Protein AF-A0A2R6LK84-F1 (afdb_monomer)

Radius of gyration: 19.73 Å; Cα contacts (8 Å, |Δi|>4): 53; chains: 1; bounding box: 42×38×46 Å

Nearest PDB structures (foldseek):
  3vlh-assembly1_A  TM=9.801E-01  e=6.715E-12  Haloarcula marismortui ATCC 43049
  1itk-assembly1_A  TM=9.825E-01  e=8.858E-12  Haloarcula marismortui
  3uw8-assembly1_B  TM=9.828E-01  e=1.252E-11  Haloarcula marismortui ATCC 43049
  3vll-assembly1_A  TM=9.698E-01  e=8.265E-12  Haloarcula marismortui ATCC 43049
  3vlj-assembly1_B  TM=9.814E-01  e=1.541E-11  Haloarcula marismortui ATCC 43049

Mean predicted aligned error: 3.93 Å

Foldseek 3Di:
DDDDPCVVPVPPDDCVVVVCVVDPPDPDDPPDDPVVVVVPDPVVVVVVVVVVVQQPADPVGGPDVSGCVVVVVVVQCLQAVQADPPPRDGGNPVPCCVDPPND

Secondary structure (DSSP, 8-state):
----HHHH-TTS---HHHHHHHS---SS-TT--HHHHHHTS-HHHHHHHHHHHHH--BTTBPPGGG--HHHHHHHHHHHHTT--TTT---SSTT-GGGSTTT-

Sequence (103 aa):
MSGTTQEWWPERLDLSILDQNARQADPMSEEFDYAAAFEELDLEAVKADIEEVMTTSQDWWAADYGHYGPLFIRMAWHSAGTYRASDGRGGAAGGRQRFAPVN

pLDDT: mean 95.53, std 7.37, range [46.88, 98.81]

Solvent-accessible surface area (backbone atoms only — not comparable to full-atom values): 6544 Å² total; per-residue (Å²): 136,88,74,55,74,54,74,81,38,73,86,57,85,80,58,66,78,56,56,61,71,74,51,82,95,57,94,66,60,97,83,67,53,68,67,65,56,54,72,71,52,64,62,66,59,55,51,52,53,52,58,53,53,32,54,57,62,40,91,94,61,67,30,64,96,53,35,38,57,69,59,53,52,50,50,53,47,61,34,39,67,55,50,38,88,91,76,69,46,64,27,46,90,77,55,52,48,81,34,86,91,65,92

Structure (mmCIF, N/CA/C/O backbone):
data_AF-A0A2R6LK84-F1
#
_entry.id   AF-A0A2R6LK84-F1
#
loop_
_atom_site.group_PDB
_atom_site.id
_atom_site.type_symbol
_atom_site.label_atom_id
_atom_site.label_alt_id
_atom_site.label_comp_id
_atom_site.label_asym_id
_atom_site.label_entity_id
_atom_site.label_seq_id
_atom_site.pdbx_PDB_ins_code
_atom_site.Cartn_x
_atom_site.Cartn_y
_atom_site.Cartn_z
_atom_site.occupancy
_atom_site.B_iso_or_equiv
_atom_site.auth_seq_id
_atom_site.auth_comp_id
_atom_site.auth_asym_id
_atom_site.auth_atom_id
_atom_site.pdbx_PDB_model_num
ATOM 1 N N . MET A 1 1 ? 27.440 19.773 -15.206 1.00 46.88 1 MET A N 1
ATOM 2 C CA . MET A 1 1 ? 26.179 19.178 -15.691 1.00 46.88 1 MET A CA 1
ATOM 3 C C . MET A 1 1 ? 26.389 17.67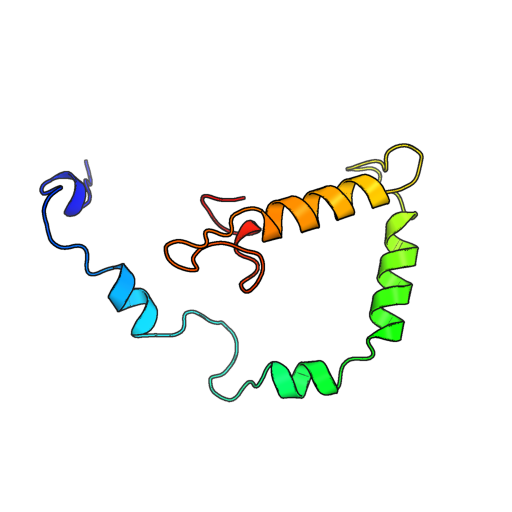7 -15.717 1.00 46.88 1 MET A C 1
ATOM 5 O O . MET A 1 1 ? 27.216 17.229 -16.496 1.00 46.88 1 MET A O 1
ATOM 9 N N . SER A 1 2 ? 25.761 16.919 -14.820 1.00 56.59 2 SER A N 1
ATOM 10 C CA . SER A 1 2 ? 25.797 15.454 -14.891 1.00 56.59 2 SER A CA 1
ATOM 11 C C . SER A 1 2 ? 24.477 15.004 -15.492 1.00 56.59 2 SER A C 1
ATOM 13 O O . SER A 1 2 ? 23.525 14.794 -14.750 1.00 56.59 2 SER A O 1
ATOM 15 N N . GLY A 1 3 ? 24.406 14.955 -16.821 1.00 72.19 3 GLY A N 1
ATOM 16 C CA . GLY A 1 3 ? 23.260 14.348 -17.490 1.00 72.19 3 GLY A CA 1
ATOM 17 C C . GLY A 1 3 ? 23.379 12.830 -17.461 1.00 72.19 3 GLY A C 1
ATOM 18 O O . GLY A 1 3 ? 24.488 12.301 -17.602 1.00 72.19 3 GLY A O 1
ATOM 19 N N . THR A 1 4 ? 22.272 12.122 -17.251 1.00 87.62 4 THR A N 1
ATOM 20 C CA . THR A 1 4 ? 22.274 10.658 -17.355 1.00 87.62 4 THR A CA 1
ATOM 21 C C . THR A 1 4 ? 22.535 10.227 -18.799 1.00 87.62 4 THR A C 1
ATOM 23 O O . THR A 1 4 ? 22.313 10.967 -19.756 1.00 87.62 4 THR A O 1
ATOM 26 N N . THR A 1 5 ? 23.015 9.002 -18.997 1.00 90.69 5 THR A N 1
ATOM 27 C CA . THR A 1 5 ? 23.243 8.461 -20.344 1.00 90.69 5 THR A CA 1
ATOM 28 C C . THR A 1 5 ? 21.965 8.455 -21.196 1.00 90.69 5 THR A C 1
ATOM 30 O O . THR A 1 5 ? 22.046 8.695 -22.397 1.00 90.69 5 THR A O 1
ATOM 33 N N . GLN A 1 6 ? 20.791 8.248 -20.590 1.00 90.62 6 GLN A N 1
ATOM 34 C CA . GLN A 1 6 ? 19.508 8.281 -21.298 1.00 90.62 6 GLN A CA 1
ATOM 35 C C . GLN A 1 6 ? 19.134 9.694 -21.774 1.00 90.62 6 GLN A C 1
ATOM 37 O O . GLN A 1 6 ? 18.508 9.834 -22.818 1.00 90.62 6 GLN A O 1
ATOM 42 N N . GLU A 1 7 ? 19.543 10.750 -21.063 1.00 94.12 7 GLU A N 1
ATOM 43 C CA . GLU A 1 7 ? 19.300 12.136 -21.498 1.00 94.12 7 GLU A CA 1
ATOM 44 C C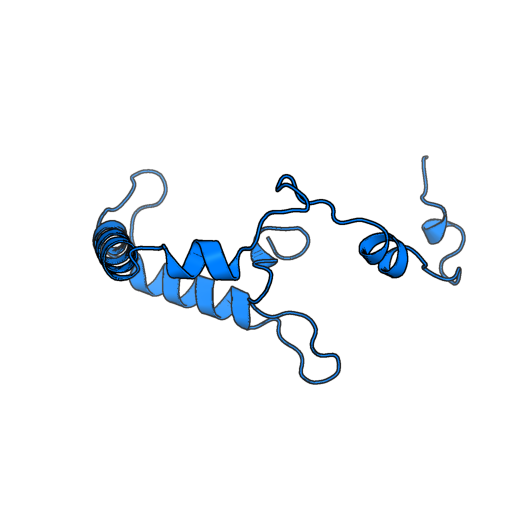 . GLU A 1 7 ? 20.067 12.481 -22.777 1.00 94.12 7 GLU A C 1
ATOM 46 O O . GLU A 1 7 ? 19.544 13.175 -23.646 1.00 94.12 7 GLU A O 1
ATOM 51 N N . TRP A 1 8 ? 21.297 11.977 -22.913 1.00 94.38 8 TRP A N 1
ATOM 52 C CA . TRP A 1 8 ? 22.108 12.182 -24.116 1.00 94.38 8 TRP A CA 1
ATOM 53 C C . TRP A 1 8 ? 21.671 11.298 -25.285 1.00 94.38 8 TRP A C 1
ATOM 55 O O . TRP A 1 8 ? 21.770 11.717 -26.438 1.00 94.38 8 TRP A O 1
ATOM 65 N N . TRP A 1 9 ? 21.175 10.092 -24.997 1.00 95.81 9 TRP A N 1
ATOM 66 C CA . TRP A 1 9 ? 20.711 9.133 -26.000 1.00 95.81 9 TRP A CA 1
ATOM 67 C C . TRP A 1 9 ? 19.316 8.592 -25.647 1.00 95.81 9 TRP A C 1
ATOM 69 O O . TRP A 1 9 ? 19.211 7.468 -25.152 1.00 95.81 9 TRP A O 1
ATOM 79 N N . PRO A 1 10 ? 18.237 9.346 -25.935 1.00 95.25 10 PRO A N 1
ATOM 80 C CA . PRO A 1 10 ? 16.879 8.985 -25.510 1.00 95.25 10 PRO A CA 1
ATOM 81 C C . PRO A 1 10 ? 16.350 7.671 -26.093 1.00 95.25 10 PRO A C 1
ATOM 83 O O . PRO A 1 10 ? 15.525 7.012 -25.467 1.00 95.25 10 PRO A O 1
ATOM 86 N N . GLU A 1 11 ? 16.836 7.276 -27.273 1.00 96.75 11 GLU A N 1
ATOM 87 C CA . GLU A 1 11 ? 16.446 6.037 -27.965 1.00 96.75 11 GLU A CA 1
ATOM 88 C C . GLU A 1 11 ? 17.314 4.829 -27.579 1.00 96.75 11 GLU A C 1
ATOM 90 O O . GLU A 1 11 ? 17.136 3.731 -28.112 1.00 96.75 11 GLU A O 1
ATOM 95 N N . ARG A 1 12 ? 18.278 5.002 -26.662 1.00 95.69 12 ARG A N 1
ATOM 96 C CA . ARG A 1 12 ? 19.071 3.882 -26.153 1.00 95.69 12 ARG A CA 1
ATOM 97 C C . ARG A 1 12 ? 18.147 2.883 -25.458 1.00 95.69 12 ARG A C 1
ATOM 99 O O . ARG A 1 12 ? 17.277 3.270 -24.681 1.00 95.69 12 ARG A O 1
ATOM 106 N N . LEU A 1 13 ? 18.392 1.595 -25.707 1.00 96.44 13 LEU A N 1
ATOM 107 C CA . LEU A 1 13 ? 17.685 0.503 -25.046 1.00 96.44 13 LEU A CA 1
ATOM 108 C C . LEU A 1 13 ? 17.798 0.630 -23.520 1.00 96.44 13 LEU A C 1
ATOM 110 O O . LEU A 1 13 ? 18.903 0.603 -22.970 1.00 96.44 13 LEU A O 1
ATOM 114 N N . ASP A 1 14 ? 16.646 0.730 -22.862 1.00 94.50 14 ASP A N 1
ATOM 115 C CA . ASP A 1 14 ? 16.546 0.796 -21.410 1.00 94.50 14 ASP A CA 1
ATOM 116 C C . ASP A 1 14 ? 16.558 -0.617 -20.807 1.00 94.50 14 ASP A C 1
ATOM 118 O O . ASP A 1 14 ? 15.586 -1.369 -20.900 1.00 94.50 14 ASP A O 1
ATOM 122 N N . LEU A 1 15 ? 17.689 -0.981 -20.202 1.00 95.31 15 LEU A N 1
ATOM 123 C CA . LEU A 1 15 ? 17.877 -2.257 -19.504 1.00 95.31 15 LEU A CA 1
ATOM 124 C C . LEU A 1 15 ? 17.569 -2.165 -18.003 1.00 95.31 15 LEU A C 1
ATOM 126 O O . LEU A 1 15 ? 17.558 -3.193 -17.328 1.00 95.31 15 LEU A O 1
ATOM 130 N N . SER A 1 16 ? 17.263 -0.971 -17.481 1.00 93.62 16 SER A N 1
ATOM 131 C CA . SER A 1 16 ? 17.088 -0.752 -16.039 1.00 93.62 16 SER A CA 1
ATOM 132 C C . SER A 1 16 ? 15.949 -1.589 -15.448 1.00 93.62 16 SER A C 1
ATOM 134 O O . SER A 1 16 ? 16.026 -2.035 -14.304 1.00 93.62 16 SER A O 1
ATOM 136 N N . ILE A 1 17 ? 14.912 -1.875 -16.240 1.00 94.12 17 ILE A N 1
ATOM 137 C CA . ILE A 1 17 ? 13.795 -2.738 -15.834 1.00 94.12 17 ILE A CA 1
ATOM 138 C C . ILE A 1 17 ? 14.206 -4.206 -15.656 1.00 94.12 17 ILE A C 1
ATOM 140 O O . ILE A 1 17 ? 13.561 -4.930 -14.904 1.00 94.12 17 ILE A O 1
ATOM 144 N N . LEU A 1 18 ? 15.253 -4.660 -16.353 1.00 96.12 18 LEU A N 1
ATOM 145 C CA . LEU A 1 18 ? 15.787 -6.015 -16.213 1.00 96.12 18 LEU A CA 1
ATOM 146 C C . LEU A 1 18 ? 16.763 -6.087 -15.042 1.00 96.12 18 LEU A C 1
ATOM 148 O O . LEU A 1 18 ? 16.759 -7.077 -14.313 1.00 96.12 18 LEU A O 1
ATOM 152 N N . ASP A 1 19 ? 17.518 -5.014 -14.806 1.00 95.25 19 ASP A N 1
ATOM 153 C CA . ASP A 1 19 ? 18.397 -4.894 -13.642 1.00 95.25 19 ASP A CA 1
ATOM 154 C C . ASP A 1 19 ? 17.608 -4.977 -12.322 1.00 95.25 19 ASP A C 1
ATOM 156 O O . ASP A 1 19 ? 18.092 -5.568 -11.358 1.00 95.25 19 ASP A O 1
ATOM 160 N N . GLN A 1 20 ? 16.360 -4.486 -12.292 1.00 93.25 20 GLN A N 1
ATOM 161 C CA . GLN A 1 20 ? 15.446 -4.646 -11.146 1.00 93.25 20 GLN A CA 1
ATOM 162 C C . GLN A 1 20 ? 15.115 -6.110 -10.818 1.00 93.25 20 GLN A C 1
ATOM 164 O O . GLN A 1 20 ? 14.791 -6.413 -9.675 1.00 93.25 20 GLN A O 1
ATOM 169 N N . ASN A 1 21 ? 15.199 -7.017 -11.795 1.00 94.38 21 ASN A N 1
ATOM 170 C CA . ASN A 1 21 ? 14.963 -8.447 -11.583 1.00 94.38 21 ASN A CA 1
ATOM 171 C C . ASN A 1 21 ? 16.252 -9.202 -11.239 1.00 94.38 21 ASN A C 1
ATOM 173 O O . ASN A 1 21 ? 16.194 -10.351 -10.811 1.00 94.38 21 ASN A O 1
ATOM 177 N N . ALA A 1 22 ? 17.419 -8.590 -11.459 1.00 94.62 22 ALA A N 1
ATOM 178 C CA . ALA A 1 22 ? 18.700 -9.254 -11.261 1.00 94.62 22 ALA A CA 1
ATOM 179 C C . ALA A 1 22 ? 19.040 -9.440 -9.775 1.00 94.62 22 ALA A C 1
ATOM 181 O O . ALA A 1 22 ? 19.864 -10.294 -9.449 1.00 94.62 22 ALA A O 1
ATOM 182 N N . ARG A 1 23 ? 18.459 -8.618 -8.887 1.00 87.75 23 ARG A N 1
ATOM 183 C CA . ARG A 1 23 ? 18.656 -8.668 -7.431 1.00 87.75 23 ARG A CA 1
ATOM 184 C C . ARG A 1 23 ? 17.422 -8.148 -6.709 1.00 87.75 23 ARG A C 1
ATOM 186 O O . ARG A 1 23 ? 16.825 -7.165 -7.141 1.00 87.75 23 ARG A O 1
ATOM 193 N N . GLN A 1 24 ? 17.102 -8.746 -5.568 1.00 83.19 24 GLN A N 1
ATOM 194 C CA . GLN A 1 24 ? 16.047 -8.251 -4.696 1.00 83.19 24 GLN A CA 1
ATOM 195 C C . GLN A 1 24 ? 16.620 -7.167 -3.771 1.00 83.19 24 GLN A C 1
ATOM 197 O O . GLN A 1 24 ? 17.509 -7.424 -2.966 1.00 83.19 24 GLN A O 1
ATOM 202 N N . ALA A 1 25 ? 16.146 -5.928 -3.918 1.00 87.06 25 ALA A N 1
ATOM 203 C CA . ALA A 1 25 ? 16.534 -4.798 -3.066 1.00 87.06 25 ALA A CA 1
ATOM 204 C C . ALA A 1 25 ? 15.683 -4.758 -1.782 1.00 87.06 25 ALA A C 1
ATOM 206 O O . ALA A 1 25 ? 15.051 -3.748 -1.472 1.00 87.06 25 ALA A O 1
ATOM 207 N N . ASP A 1 26 ? 15.610 -5.889 -1.088 1.00 86.81 26 ASP A N 1
ATOM 208 C CA . ASP A 1 26 ? 14.794 -6.089 0.107 1.00 86.81 26 ASP A CA 1
ATOM 209 C C . ASP A 1 26 ? 15.710 -6.199 1.338 1.00 86.81 26 ASP A C 1
ATOM 211 O O . ASP A 1 26 ? 16.726 -6.890 1.263 1.00 86.81 26 ASP A O 1
ATOM 215 N N . PRO A 1 27 ? 15.428 -5.488 2.449 1.00 92.81 27 PRO A N 1
ATOM 216 C CA . PRO A 1 27 ? 16.159 -5.674 3.702 1.00 92.81 27 PRO A CA 1
ATOM 217 C C . PRO A 1 27 ? 15.907 -7.034 4.371 1.00 92.81 27 PRO A C 1
ATOM 219 O O . PRO A 1 27 ? 16.648 -7.385 5.291 1.00 92.81 27 PRO A O 1
ATOM 222 N N . MET A 1 28 ? 14.863 -7.765 3.972 1.00 92.69 28 MET A N 1
ATOM 223 C CA . MET A 1 28 ? 14.577 -9.104 4.486 1.00 92.69 28 MET A CA 1
ATOM 224 C C . MET A 1 28 ? 15.606 -10.121 3.974 1.00 92.69 28 MET A C 1
ATOM 226 O O . MET A 1 28 ? 16.217 -9.932 2.922 1.00 92.69 28 MET A O 1
ATOM 230 N N . SER A 1 29 ? 15.823 -11.197 4.735 1.00 89.00 29 SER A N 1
ATOM 231 C CA . SER A 1 29 ? 16.755 -12.251 4.323 1.00 89.00 29 SER A CA 1
ATOM 232 C C . SER A 1 29 ? 16.192 -13.062 3.152 1.00 89.00 29 SER A C 1
ATOM 234 O O . SER A 1 29 ? 14.979 -13.108 2.948 1.00 89.00 29 SER A O 1
ATOM 236 N N . GLU A 1 30 ? 17.068 -13.721 2.388 1.00 89.31 30 GLU A N 1
ATOM 237 C CA . GLU A 1 30 ? 16.661 -14.551 1.241 1.00 89.31 30 GLU A CA 1
ATOM 238 C C . GLU A 1 30 ? 15.770 -15.735 1.659 1.00 89.31 30 GLU A C 1
ATOM 240 O O . GLU A 1 30 ? 15.014 -16.266 0.851 1.00 89.31 30 GLU A O 1
ATOM 245 N N . GLU A 1 31 ? 15.834 -16.137 2.928 1.00 94.19 31 GLU A N 1
ATOM 246 C CA . GLU A 1 31 ? 15.051 -17.226 3.510 1.00 94.19 31 GLU A CA 1
ATOM 247 C C . GLU A 1 31 ? 13.686 -16.785 4.063 1.00 94.19 31 GLU A C 1
ATOM 249 O O . GLU A 1 31 ? 12.924 -17.629 4.536 1.00 94.19 31 GLU A O 1
ATOM 254 N N . PHE A 1 32 ? 13.369 -15.487 4.057 1.00 96.19 32 PHE A N 1
ATOM 255 C CA . PHE A 1 32 ? 12.110 -14.993 4.610 1.00 96.19 32 PHE A CA 1
ATOM 256 C C . PHE A 1 32 ? 10.912 -15.342 3.712 1.00 96.19 32 PHE A C 1
ATOM 258 O O . PHE A 1 32 ? 10.845 -14.930 2.553 1.00 96.19 32 PHE A O 1
ATOM 265 N N . ASP A 1 33 ? 9.922 -16.036 4.279 1.00 96.88 33 ASP A N 1
ATOM 266 C CA . ASP A 1 33 ? 8.664 -16.378 3.612 1.00 96.88 33 ASP A CA 1
ATOM 267 C C . ASP A 1 33 ? 7.504 -15.549 4.184 1.00 96.88 33 ASP A C 1
ATOM 269 O O . ASP A 1 33 ? 7.041 -15.766 5.307 1.00 96.88 33 ASP A O 1
ATOM 273 N N . TYR A 1 34 ? 7.014 -14.594 3.389 1.00 96.62 34 TYR A N 1
ATOM 274 C CA . TYR A 1 34 ? 5.894 -13.739 3.785 1.00 96.62 34 TYR A CA 1
ATOM 275 C C . TYR A 1 34 ? 4.576 -14.507 3.937 1.00 96.62 34 TYR A C 1
ATOM 277 O O . TYR A 1 34 ? 3.761 -14.130 4.774 1.00 96.62 34 TYR A O 1
ATOM 285 N N . ALA A 1 35 ? 4.345 -15.562 3.149 1.00 98.06 35 ALA A N 1
ATOM 286 C CA . ALA A 1 35 ? 3.114 -16.340 3.250 1.00 98.06 35 ALA A CA 1
ATOM 287 C C . ALA A 1 35 ? 3.073 -17.094 4.584 1.00 98.06 35 ALA A C 1
ATOM 289 O O . ALA A 1 35 ? 2.092 -16.971 5.313 1.00 98.06 35 ALA A O 1
ATOM 290 N N . ALA A 1 36 ? 4.172 -17.766 4.943 1.00 98.19 36 ALA A N 1
ATOM 291 C CA . ALA A 1 36 ? 4.303 -18.435 6.237 1.00 98.19 36 ALA A CA 1
ATOM 292 C C . ALA A 1 36 ? 4.172 -17.443 7.407 1.00 98.19 36 ALA A C 1
ATOM 294 O O . ALA A 1 36 ? 3.410 -17.680 8.340 1.00 98.19 36 ALA A O 1
ATOM 295 N N . ALA A 1 37 ? 4.839 -16.286 7.326 1.00 98.19 37 ALA A N 1
ATOM 296 C CA . ALA A 1 37 ? 4.735 -15.254 8.358 1.00 98.19 37 ALA A CA 1
ATOM 297 C C . ALA A 1 37 ? 3.310 -14.681 8.493 1.00 98.19 37 ALA A C 1
ATOM 299 O O . ALA A 1 37 ? 2.875 -14.347 9.593 1.00 98.19 37 ALA A O 1
ATOM 300 N N . PHE A 1 38 ? 2.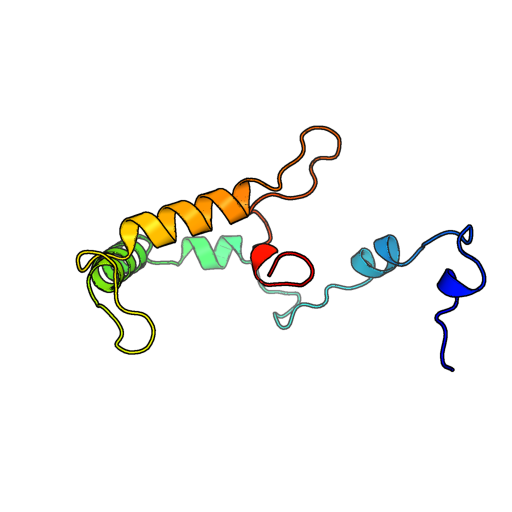570 -14.554 7.387 1.00 98.44 38 PHE A N 1
ATOM 301 C CA . PHE A 1 38 ? 1.186 -14.083 7.415 1.00 98.44 38 PHE A CA 1
ATOM 302 C C . PHE A 1 38 ? 0.229 -15.118 8.022 1.00 98.44 38 PHE A C 1
ATOM 304 O O . PHE A 1 38 ? -0.729 -14.732 8.684 1.00 98.44 38 PHE A O 1
ATOM 311 N N . GLU A 1 39 ? 0.483 -16.416 7.843 1.00 98.44 39 GLU A N 1
ATOM 312 C CA . GLU A 1 39 ? -0.314 -17.480 8.473 1.00 98.44 39 GLU A CA 1
ATOM 313 C C . GLU A 1 39 ? -0.195 -17.491 10.006 1.00 98.44 39 GLU A C 1
ATOM 315 O O . GLU A 1 39 ? -1.126 -17.911 10.692 1.00 98.44 39 GLU A O 1
ATOM 320 N N . GLU A 1 40 ? 0.916 -16.993 10.551 1.00 98.44 40 GLU A N 1
ATOM 321 C CA . GLU A 1 40 ? 1.132 -16.845 11.997 1.00 98.44 40 GLU A CA 1
ATOM 322 C C . GLU A 1 40 ? 0.482 -15.579 12.587 1.00 98.44 40 GLU A C 1
ATOM 324 O O . GLU A 1 40 ? 0.409 -15.428 13.810 1.00 98.44 40 GLU A O 1
ATOM 329 N N . LEU A 1 41 ? 0.012 -14.656 11.743 1.00 98.62 41 LEU A N 1
ATOM 330 C CA . LEU A 1 41 ? -0.537 -13.374 12.171 1.00 98.62 41 LEU A CA 1
ATOM 331 C C . LEU A 1 41 ? -1.912 -13.541 12.832 1.00 98.62 41 LEU A C 1
ATOM 333 O O . LEU A 1 41 ? -2.843 -14.097 12.246 1.00 98.62 41 LEU A O 1
ATOM 337 N N . ASP A 1 42 ? -2.091 -12.936 14.008 1.00 98.62 42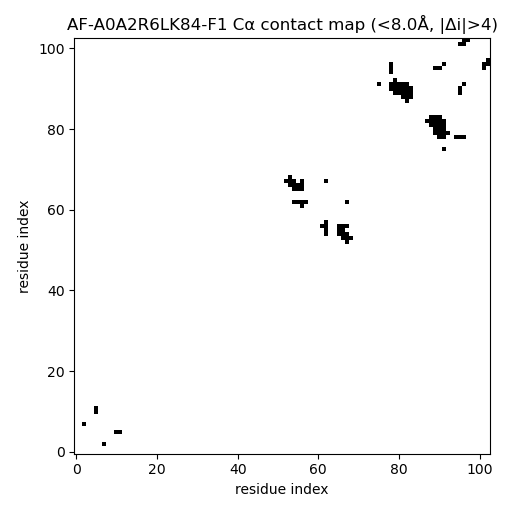 ASP A N 1
ATOM 338 C CA . ASP A 1 42 ? -3.423 -12.733 14.582 1.00 98.62 42 ASP A CA 1
ATOM 339 C C . ASP A 1 42 ? -4.157 -11.618 13.820 1.00 98.62 42 ASP A C 1
ATOM 341 O O . ASP A 1 42 ? -4.058 -10.427 14.128 1.00 98.62 42 ASP A O 1
ATOM 345 N N . LEU A 1 43 ? -4.879 -12.016 12.771 1.00 98.69 43 LEU A N 1
ATOM 346 C CA . LEU A 1 43 ? -5.609 -11.084 11.918 1.00 98.69 43 LEU A CA 1
ATOM 347 C C . LEU A 1 43 ? -6.750 -10.374 12.661 1.00 98.69 43 LEU A C 1
ATOM 349 O O . LEU A 1 43 ? -7.082 -9.239 12.317 1.00 98.69 43 LEU A O 1
ATOM 353 N N . GLU A 1 44 ? -7.357 -11.010 13.666 1.00 98.69 44 GLU A N 1
ATOM 354 C CA . GLU A 1 44 ? -8.441 -10.386 14.427 1.00 98.69 44 GLU A CA 1
ATOM 355 C C . GLU A 1 44 ? -7.906 -9.305 15.366 1.00 98.69 44 GLU A C 1
ATOM 357 O O . GLU A 1 44 ? -8.506 -8.231 15.431 1.00 98.69 44 GLU A O 1
ATOM 362 N N . ALA A 1 45 ? -6.747 -9.525 15.994 1.00 98.75 45 ALA A N 1
ATOM 363 C CA . ALA A 1 45 ? -6.0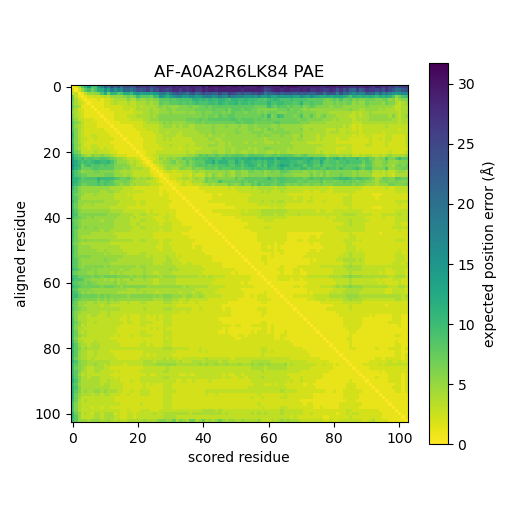64 -8.479 16.753 1.00 98.75 45 ALA A CA 1
ATOM 364 C C . ALA A 1 45 ? -5.736 -7.265 15.867 1.00 98.75 45 ALA A C 1
ATOM 366 O O . ALA A 1 45 ? -6.095 -6.140 16.204 1.00 98.75 45 ALA A O 1
ATOM 367 N N . VAL A 1 46 ? -5.165 -7.484 14.675 1.00 98.75 46 VAL A N 1
ATOM 368 C CA . VAL A 1 46 ? -4.847 -6.386 13.740 1.00 98.75 46 VAL A CA 1
ATOM 369 C C . VAL A 1 46 ? -6.099 -5.612 13.315 1.00 98.75 46 VAL A C 1
ATOM 371 O O . VAL A 1 46 ? -6.070 -4.386 13.216 1.00 98.75 46 VAL A O 1
ATOM 374 N N . LYS A 1 47 ? -7.216 -6.299 13.053 1.00 98.81 47 LYS A N 1
ATOM 375 C CA . LYS A 1 47 ? -8.483 -5.639 12.701 1.00 98.81 47 LYS A CA 1
ATOM 376 C C . LYS A 1 47 ? -9.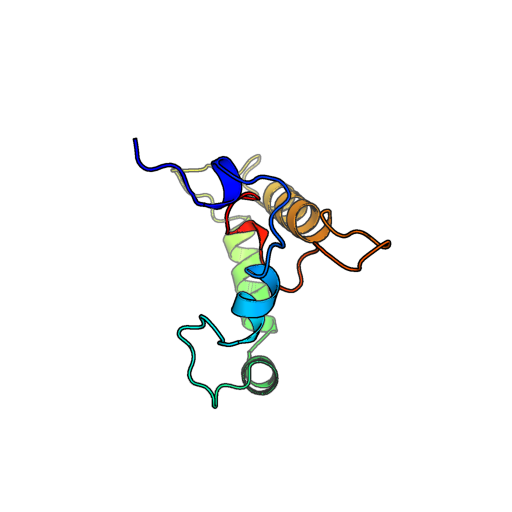034 -4.806 13.857 1.00 98.81 47 LYS A C 1
ATOM 378 O O . LYS A 1 47 ? -9.500 -3.696 13.602 1.00 98.81 47 LYS A O 1
ATOM 383 N N . ALA A 1 48 ? -8.968 -5.323 15.084 1.00 98.81 48 ALA A N 1
ATOM 384 C CA . ALA A 1 48 ? -9.398 -4.601 16.278 1.00 98.81 48 ALA A CA 1
ATOM 385 C C . ALA A 1 48 ? -8.569 -3.323 16.483 1.00 98.81 48 ALA A C 1
ATOM 387 O O . ALA A 1 48 ? -9.136 -2.246 16.657 1.00 98.81 48 ALA A O 1
ATOM 388 N N . ASP A 1 49 ? -7.246 -3.416 16.341 1.00 98.81 49 ASP A N 1
ATOM 389 C CA . ASP A 1 49 ? -6.350 -2.261 16.449 1.00 98.81 49 ASP A CA 1
ATOM 390 C C . ASP A 1 49 ? -6.627 -1.219 15.349 1.00 98.81 49 ASP A C 1
ATOM 392 O O . ASP A 1 49 ? -6.627 -0.012 15.598 1.00 98.81 49 ASP A O 1
ATOM 396 N N . ILE A 1 50 ? -6.912 -1.660 14.116 1.00 98.75 50 ILE A N 1
ATOM 397 C CA . ILE A 1 50 ? -7.299 -0.755 13.024 1.00 98.75 50 ILE A CA 1
ATOM 398 C C . ILE A 1 50 ? -8.602 -0.018 13.364 1.00 98.75 50 ILE A C 1
ATOM 400 O O . ILE A 1 50 ? -8.684 1.189 13.127 1.00 98.75 50 ILE A O 1
ATOM 404 N N . GLU A 1 51 ? -9.607 -0.705 13.912 1.00 98.69 51 GLU A N 1
ATOM 405 C CA . GLU A 1 51 ? -10.874 -0.093 14.333 1.00 98.69 51 GLU A CA 1
ATOM 406 C C . GLU A 1 51 ? -10.658 0.952 15.439 1.00 98.69 51 GLU A C 1
ATOM 408 O O . GLU A 1 51 ? -11.201 2.054 15.354 1.00 98.69 51 GLU A O 1
ATOM 413 N N . GLU A 1 52 ? -9.791 0.672 16.414 1.00 98.69 52 GLU A N 1
ATOM 414 C CA . GLU A 1 52 ? -9.415 1.641 17.451 1.00 98.69 52 GLU A CA 1
ATOM 415 C C . GLU A 1 52 ? -8.767 2.900 16.847 1.00 98.69 52 GLU A C 1
ATOM 417 O O . GLU A 1 52 ? -9.169 4.036 17.144 1.00 98.69 52 GLU A O 1
ATOM 422 N N . VAL A 1 53 ? -7.798 2.720 15.943 1.00 98.56 53 VAL A N 1
ATOM 423 C CA . VAL A 1 53 ? -7.110 3.829 15.264 1.00 98.56 53 VAL A CA 1
ATOM 424 C C . VAL A 1 53 ? -8.091 4.696 14.480 1.00 98.56 53 VAL A C 1
ATOM 426 O O . VAL A 1 53 ? -7.915 5.914 14.424 1.00 98.56 53 VAL A O 1
ATOM 429 N N . MET A 1 54 ? -9.153 4.116 13.911 1.00 98.69 54 MET A N 1
ATOM 430 C CA . MET A 1 54 ? -10.124 4.868 13.118 1.00 98.69 54 MET A CA 1
ATOM 431 C C . MET A 1 54 ? -10.792 6.018 13.880 1.00 98.69 54 MET A C 1
ATOM 433 O O . MET A 1 54 ? -11.197 6.978 13.225 1.00 98.69 54 MET A O 1
ATOM 437 N N . THR A 1 55 ? -10.890 5.948 15.210 1.00 98.56 55 THR A N 1
ATOM 438 C CA . THR A 1 55 ? -11.471 7.009 16.060 1.00 98.56 55 THR A CA 1
ATOM 439 C C . THR A 1 55 ? -10.468 7.666 17.012 1.00 98.56 55 THR A C 1
ATOM 441 O O . THR A 1 55 ? -10.813 8.597 17.740 1.00 98.56 55 THR A O 1
ATOM 444 N N . THR A 1 56 ? -9.204 7.243 16.977 1.00 98.56 56 THR A N 1
ATOM 445 C CA . THR A 1 56 ? -8.132 7.810 17.806 1.00 98.56 56 THR A CA 1
ATOM 446 C C . THR A 1 56 ? -7.452 8.968 17.074 1.00 98.56 56 THR A C 1
ATOM 448 O O . THR A 1 56 ? -6.359 8.841 16.514 1.00 98.56 56 THR A O 1
ATOM 451 N N . SER A 1 57 ? -8.139 10.114 17.043 1.00 98.25 57 SER A N 1
ATOM 452 C CA . SER A 1 57 ? -7.677 11.319 16.343 1.00 98.25 57 SER A CA 1
ATOM 453 C C . SER A 1 57 ? -6.319 11.810 16.855 1.00 98.25 57 SER A C 1
ATOM 455 O O . SER A 1 57 ? -6.080 11.885 18.056 1.00 98.25 57 SER A O 1
ATOM 457 N N . GLN A 1 58 ? -5.456 12.205 15.924 1.00 98.56 58 GLN A N 1
ATOM 458 C CA . GLN A 1 58 ? -4.127 12.753 16.174 1.00 98.56 58 GLN A CA 1
ATOM 459 C C . GLN A 1 58 ? -4.115 14.270 15.969 1.00 98.56 58 GLN A C 1
ATOM 461 O O . GLN A 1 58 ? -4.632 14.763 14.968 1.00 98.56 58 GLN A O 1
ATOM 466 N N . ASP A 1 59 ? -3.463 15.017 16.861 1.00 97.81 59 ASP A N 1
ATOM 467 C CA . ASP A 1 59 ? -3.459 16.490 16.818 1.00 97.81 59 ASP A CA 1
ATOM 468 C C . ASP A 1 59 ? -2.808 17.063 15.548 1.00 97.81 59 ASP A C 1
ATOM 470 O O . ASP A 1 59 ? -3.210 18.111 15.044 1.00 97.81 59 ASP A O 1
ATOM 474 N N . TRP A 1 60 ? -1.808 16.368 15.003 1.00 98.25 60 TRP A N 1
ATOM 475 C CA . TRP A 1 60 ? -1.087 16.786 13.796 1.00 98.25 60 TRP A CA 1
ATOM 476 C C . TRP A 1 60 ? -1.855 16.501 12.495 1.00 98.25 60 TRP A C 1
ATOM 478 O O . TRP A 1 60 ? -1.484 17.021 11.443 1.00 98.25 60 TRP A O 1
ATOM 488 N N . TRP A 1 61 ? -2.924 15.702 12.556 1.00 98.19 61 TRP A N 1
ATOM 489 C CA . TRP A 1 61 ? -3.818 15.432 11.432 1.00 98.19 61 TRP A CA 1
ATOM 490 C C . TRP A 1 61 ? -5.202 15.040 11.949 1.00 98.19 61 TRP A C 1
ATOM 492 O O . TRP A 1 61 ? -5.546 13.862 11.963 1.00 98.19 61 TRP A O 1
ATOM 502 N N . ALA A 1 62 ? -5.982 16.009 12.430 1.00 97.69 62 ALA A N 1
ATOM 503 C CA . ALA A 1 62 ? -7.256 15.734 13.095 1.00 97.69 62 ALA A CA 1
ATOM 504 C C . ALA A 1 62 ? -8.224 14.929 12.209 1.00 97.69 62 ALA A C 1
ATOM 506 O O . ALA A 1 62 ? -8.359 15.192 11.014 1.00 97.69 62 ALA A O 1
ATOM 507 N N . ALA A 1 63 ? -8.903 13.945 12.800 1.00 98.44 63 ALA A N 1
ATOM 508 C CA . ALA A 1 63 ? -9.870 13.122 12.089 1.00 98.44 63 ALA A CA 1
ATOM 509 C C . ALA A 1 63 ? -11.136 13.925 11.761 1.00 98.44 63 ALA A C 1
ATOM 511 O O . ALA A 1 63 ? -11.805 14.445 12.660 1.00 98.44 63 ALA A O 1
ATOM 512 N N . ASP A 1 64 ? -11.506 13.976 10.481 1.00 98.06 64 ASP A N 1
ATOM 513 C CA . ASP A 1 64 ? -12.764 14.587 10.057 1.00 98.06 64 ASP A CA 1
ATOM 514 C C . ASP A 1 64 ? -13.938 13.886 10.746 1.00 98.06 64 ASP A C 1
ATOM 516 O O . ASP A 1 64 ? -14.053 12.661 10.730 1.00 98.06 64 ASP A O 1
ATOM 520 N N . TYR A 1 65 ? -14.805 14.670 11.391 1.00 97.81 65 TYR A N 1
ATOM 521 C CA . TYR A 1 65 ? -15.943 14.158 12.168 1.00 97.81 65 TYR A CA 1
ATOM 522 C C . TYR A 1 65 ? -15.552 13.160 13.276 1.00 97.81 65 TYR A C 1
ATOM 524 O O . TYR A 1 65 ? -16.385 12.369 13.714 1.00 97.81 65 TYR A O 1
ATOM 532 N N . GLY A 1 66 ? -14.294 13.194 13.733 1.00 98.12 66 GLY A N 1
ATOM 533 C CA . GLY A 1 66 ? -13.765 12.257 14.722 1.00 98.12 66 GLY A CA 1
ATOM 534 C C . GLY A 1 66 ? -13.489 10.855 14.174 1.00 98.12 66 GLY A C 1
ATOM 535 O O . GLY A 1 66 ? -13.373 9.926 14.969 1.00 98.12 66 GLY A O 1
ATOM 536 N N . HIS A 1 67 ? -13.405 10.673 12.847 1.00 98.69 67 HIS A N 1
ATOM 537 C CA . HIS A 1 67 ? -13.241 9.347 12.254 1.00 98.69 67 HIS A CA 1
ATOM 538 C C . HIS A 1 67 ? -12.398 9.344 10.961 1.00 98.69 67 HIS A C 1
ATOM 540 O O . HIS A 1 67 ? -12.757 9.944 9.952 1.00 98.69 67 HIS A O 1
ATOM 546 N N . TYR A 1 68 ? -11.309 8.569 10.929 1.00 98.81 68 TYR A N 1
ATOM 547 C CA . TYR A 1 68 ? -10.443 8.406 9.746 1.00 98.81 68 TYR A CA 1
ATOM 548 C C . TYR A 1 68 ? -10.988 7.459 8.666 1.00 98.81 68 TYR A C 1
ATOM 550 O O . TYR A 1 68 ? -10.328 7.242 7.650 1.00 98.81 68 TYR A O 1
ATOM 558 N N . GLY A 1 69 ? -12.187 6.898 8.836 1.00 98.69 69 GLY A N 1
ATOM 559 C CA . GLY A 1 69 ? -12.760 5.905 7.922 1.00 98.69 69 GLY A CA 1
ATOM 560 C C . GLY A 1 69 ? -12.761 6.374 6.461 1.00 98.69 69 GLY A C 1
ATOM 561 O O . GLY A 1 69 ? -12.171 5.698 5.614 1.00 98.69 69 GLY A O 1
ATOM 562 N N . PRO A 1 70 ? -13.318 7.560 6.144 1.00 98.75 70 PRO A N 1
ATOM 563 C CA . PRO A 1 70 ? -13.291 8.097 4.783 1.00 98.75 70 PRO A CA 1
ATOM 564 C C . PRO A 1 70 ? -11.873 8.272 4.213 1.00 98.75 70 PRO A C 1
ATOM 566 O O . PRO A 1 70 ? -11.645 8.003 3.030 1.00 98.75 70 PRO A O 1
ATOM 569 N N . LEU A 1 71 ? -10.905 8.670 5.048 1.00 98.81 71 LEU A N 1
ATOM 570 C CA . LEU A 1 71 ? -9.503 8.812 4.649 1.00 98.81 71 LEU A CA 1
ATOM 571 C C . LEU A 1 71 ? -8.885 7.455 4.282 1.00 98.81 71 LEU A C 1
ATOM 573 O O . LEU A 1 71 ? -8.287 7.331 3.211 1.00 98.81 71 LEU A O 1
ATOM 577 N N . PHE A 1 72 ? -9.060 6.432 5.121 1.00 98.81 72 PHE A N 1
ATOM 578 C CA . PHE A 1 72 ? -8.516 5.096 4.864 1.00 98.81 72 PHE A CA 1
ATOM 579 C C . PHE A 1 72 ? -9.184 4.401 3.675 1.00 98.81 72 PHE A C 1
ATOM 581 O O . PHE A 1 72 ? -8.492 3.756 2.885 1.00 98.81 72 PHE A O 1
ATOM 588 N N . ILE A 1 73 ? -10.490 4.605 3.468 1.00 98.81 73 ILE A N 1
ATOM 589 C CA . ILE A 1 73 ? -11.186 4.144 2.257 1.00 98.81 73 ILE A CA 1
ATOM 590 C C . ILE A 1 73 ? -10.532 4.754 1.014 1.00 98.81 73 ILE A C 1
ATOM 592 O O . ILE A 1 73 ? -10.185 4.034 0.074 1.00 98.81 73 ILE A O 1
ATOM 596 N N . ARG A 1 74 ? -10.315 6.076 1.008 1.00 98.81 74 ARG A N 1
ATOM 597 C CA . ARG A 1 74 ? -9.663 6.759 -0.115 1.00 98.81 74 ARG A CA 1
ATOM 598 C C . ARG A 1 74 ? -8.230 6.268 -0.326 1.00 98.81 74 ARG A C 1
ATOM 600 O O . ARG A 1 74 ? -7.837 6.068 -1.473 1.00 98.81 74 ARG A O 1
ATOM 607 N N . MET A 1 75 ? -7.461 6.061 0.742 1.00 98.81 75 MET A N 1
ATOM 608 C CA . MET A 1 75 ? -6.096 5.525 0.671 1.00 98.81 75 MET A CA 1
ATOM 609 C C . MET A 1 75 ? -6.073 4.154 -0.019 1.00 98.81 75 MET A C 1
ATOM 611 O O . MET A 1 75 ? -5.349 3.975 -1.003 1.00 98.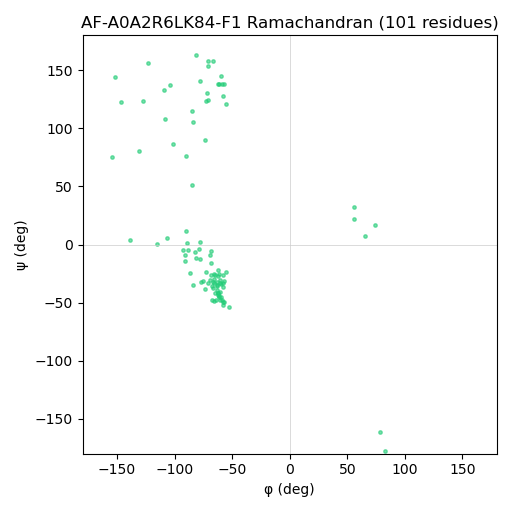81 75 MET A O 1
ATOM 615 N N . ALA A 1 76 ? -6.913 3.218 0.435 1.00 98.81 76 ALA A N 1
ATOM 616 C CA . ALA A 1 76 ? -7.024 1.881 -0.146 1.00 98.81 76 ALA A CA 1
ATOM 617 C C . ALA A 1 76 ? -7.469 1.929 -1.618 1.00 98.81 76 ALA A C 1
ATOM 619 O O . ALA A 1 76 ? -6.856 1.285 -2.474 1.00 98.81 76 ALA A O 1
ATOM 620 N N . TRP A 1 77 ? -8.474 2.757 -1.932 1.00 98.75 77 TRP A N 1
ATOM 621 C CA . TRP A 1 77 ? -8.926 2.996 -3.305 1.00 98.75 77 TRP A CA 1
ATOM 622 C C . TRP A 1 77 ? -7.794 3.513 -4.202 1.00 98.75 77 TRP A C 1
ATOM 624 O O . TRP A 1 77 ? -7.554 2.947 -5.265 1.00 98.75 77 TRP A O 1
ATOM 634 N N . HIS A 1 78 ? -7.053 4.541 -3.777 1.00 98.81 78 HIS A N 1
ATOM 635 C CA . HIS A 1 78 ? -5.943 5.095 -4.562 1.00 98.81 78 HIS A CA 1
ATOM 636 C C . HIS A 1 78 ? -4.784 4.102 -4.726 1.00 98.81 78 HIS A C 1
ATOM 638 O O . HIS A 1 78 ? -4.128 4.107 -5.766 1.00 98.81 78 HIS A O 1
ATOM 644 N N . SER A 1 79 ? -4.534 3.246 -3.732 1.00 98.62 79 SER A N 1
ATOM 645 C CA . SER A 1 79 ? -3.507 2.203 -3.823 1.00 98.62 79 SER A CA 1
ATOM 646 C C . SER A 1 79 ? -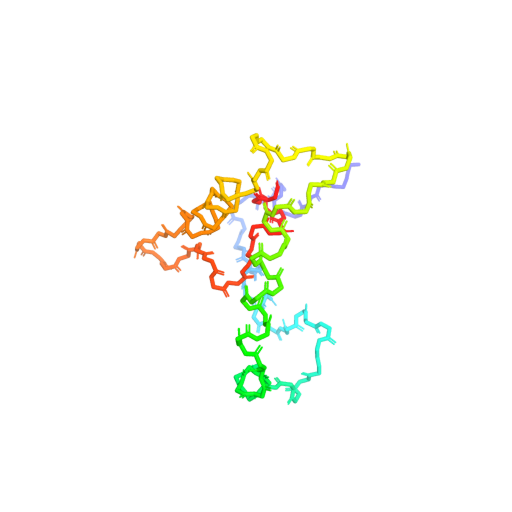3.851 1.195 -4.928 1.00 98.62 79 SER A C 1
ATOM 648 O O . SER A 1 79 ? -3.038 0.921 -5.814 1.00 98.62 79 SER A O 1
ATOM 650 N N . ALA A 1 80 ? -5.095 0.707 -4.949 1.00 98.69 80 ALA A N 1
ATOM 651 C CA . ALA A 1 80 ? -5.561 -0.250 -5.951 1.00 98.69 80 ALA A CA 1
ATOM 652 C C . ALA A 1 80 ? -5.836 0.382 -7.331 1.00 98.69 80 ALA A C 1
ATOM 654 O O . ALA A 1 80 ? -5.642 -0.266 -8.360 1.00 98.69 80 ALA A O 1
ATOM 655 N N . GLY A 1 81 ? -6.253 1.649 -7.370 1.00 98.50 81 GLY A N 1
ATOM 656 C CA . GLY A 1 81 ? -6.764 2.335 -8.562 1.00 98.50 81 GLY A CA 1
ATOM 657 C C . GLY A 1 81 ? -5.741 2.613 -9.668 1.00 98.50 81 GLY A C 1
ATOM 658 O O . GLY A 1 81 ? -6.119 3.073 -10.740 1.00 98.50 81 GLY A O 1
ATOM 659 N N . THR A 1 82 ? -4.456 2.323 -9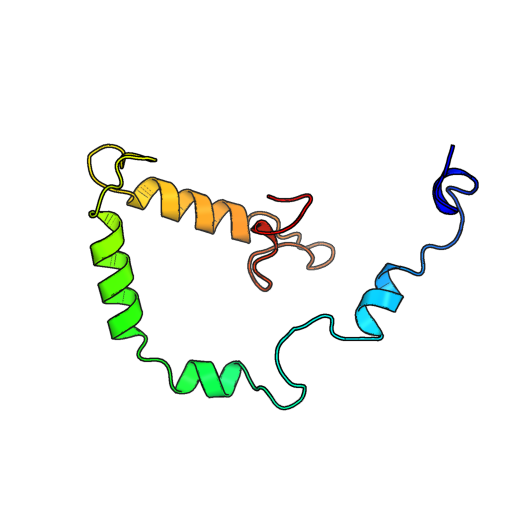.446 1.00 98.44 82 THR A N 1
ATOM 660 C CA . THR A 1 82 ? -3.408 2.446 -10.476 1.00 98.44 82 THR A CA 1
ATOM 661 C C . THR A 1 82 ? -3.334 1.236 -11.416 1.00 98.44 82 THR A C 1
ATOM 663 O O . THR A 1 82 ? -2.566 1.260 -12.379 1.00 98.44 82 THR A O 1
ATOM 666 N N . TYR A 1 83 ? -4.100 0.173 -11.141 1.00 98.62 83 TYR A N 1
ATOM 667 C CA . TYR A 1 83 ? -4.092 -1.059 -11.928 1.00 98.62 83 TYR A CA 1
ATOM 668 C C . TYR A 1 83 ? -4.530 -0.843 -13.382 1.00 98.62 83 TYR A C 1
ATOM 670 O O . TYR A 1 83 ? -5.511 -0.155 -13.670 1.00 98.62 83 TYR A O 1
ATOM 678 N N . ARG A 1 84 ? -3.824 -1.501 -14.307 1.00 98.62 84 ARG A N 1
ATOM 679 C CA . ARG A 1 84 ? -4.109 -1.496 -15.745 1.00 98.62 84 ARG A CA 1
ATOM 680 C C . ARG A 1 84 ? -4.209 -2.917 -16.281 1.00 98.62 84 ARG A C 1
ATOM 682 O O . ARG A 1 84 ? -3.247 -3.680 -16.232 1.00 98.62 84 ARG A O 1
ATOM 689 N N . ALA A 1 85 ? -5.342 -3.239 -16.898 1.00 98.44 85 ALA A N 1
ATOM 690 C CA . ALA A 1 85 ? -5.573 -4.563 -17.478 1.00 98.44 85 ALA A CA 1
ATOM 691 C C . ALA A 1 85 ? -4.650 -4.887 -18.671 1.00 98.44 85 ALA A C 1
ATOM 693 O O . ALA A 1 85 ? -4.376 -6.052 -18.930 1.00 98.44 85 ALA A O 1
ATOM 694 N N . SER A 1 86 ? -4.150 -3.872 -19.388 1.00 98.56 86 SER A N 1
ATOM 695 C CA . SER A 1 86 ? -3.336 -4.045 -20.603 1.00 98.56 86 SER A CA 1
ATOM 696 C C . SER A 1 86 ? -2.009 -4.765 -20.376 1.00 98.56 86 SER A C 1
ATOM 698 O O . SER A 1 86 ? -1.531 -5.474 -21.254 1.00 98.56 86 SER A O 1
ATOM 700 N N . ASP A 1 87 ? -1.381 -4.518 -19.231 1.00 98.12 87 ASP A N 1
ATOM 701 C CA . ASP A 1 87 ? -0.025 -4.969 -18.921 1.00 98.12 87 ASP A CA 1
ATOM 702 C C . ASP A 1 87 ? 0.114 -5.486 -17.485 1.00 98.12 87 ASP A C 1
ATOM 704 O O . ASP A 1 87 ? 1.218 -5.810 -17.055 1.00 98.12 87 ASP A O 1
ATOM 708 N N . GLY A 1 88 ? -0.990 -5.544 -16.732 1.00 98.31 88 GLY A N 1
ATOM 709 C CA . GLY A 1 88 ? -1.029 -6.033 -15.354 1.00 98.31 88 GLY A CA 1
ATOM 710 C C . GLY A 1 88 ? -0.257 -5.172 -14.351 1.00 98.31 88 GLY A C 1
ATOM 711 O O . GLY A 1 88 ? -0.095 -5.583 -13.205 1.00 98.31 88 GLY A O 1
ATOM 712 N N . ARG A 1 89 ? 0.241 -3.997 -14.761 1.00 98.12 89 ARG A N 1
ATOM 713 C CA . ARG A 1 89 ? 1.009 -3.085 -13.904 1.00 98.12 89 ARG A CA 1
ATOM 714 C C . ARG A 1 89 ? 0.095 -2.227 -13.030 1.00 98.12 89 ARG A C 1
ATOM 716 O O . ARG A 1 89 ? -1.089 -2.050 -13.314 1.00 98.12 89 ARG A O 1
ATOM 723 N N . GLY A 1 90 ? 0.693 -1.645 -11.992 1.00 97.88 90 GLY A N 1
ATOM 724 C CA . GLY A 1 90 ? -0.015 -0.869 -10.974 1.00 97.88 90 GLY A CA 1
ATOM 725 C C . GLY A 1 90 ? -0.717 -1.764 -9.951 1.00 97.88 90 GLY A C 1
ATOM 726 O O . GLY A 1 90 ? -0.383 -2.938 -9.807 1.00 97.88 90 GLY A O 1
ATOM 727 N N . GLY A 1 91 ? -1.683 -1.196 -9.237 1.00 98.50 91 GLY A N 1
ATOM 728 C CA . GLY A 1 91 ? -2.433 -1.868 -8.181 1.00 98.50 91 GLY A CA 1
ATOM 729 C C . GLY A 1 91 ? -1.723 -1.881 -6.824 1.00 98.50 91 GLY A C 1
ATOM 730 O O . GLY A 1 91 ? -0.629 -1.342 -6.647 1.00 98.50 91 GLY A O 1
ATOM 731 N N . ALA A 1 92 ? -2.369 -2.529 -5.854 1.00 98.62 92 ALA A N 1
ATOM 732 C CA . ALA A 1 92 ? -1.966 -2.491 -4.448 1.00 98.62 92 ALA A CA 1
ATOM 733 C C . ALA A 1 92 ? -0.984 -3.604 -4.032 1.00 98.62 92 ALA A C 1
ATOM 735 O O . ALA A 1 92 ? -0.431 -3.534 -2.938 1.00 98.62 92 ALA A O 1
ATOM 736 N N . ALA A 1 93 ? -0.729 -4.602 -4.888 1.00 98.12 93 ALA A N 1
ATOM 737 C CA . ALA A 1 93 ? -0.021 -5.836 -4.517 1.00 98.12 93 ALA A CA 1
ATOM 738 C C . ALA A 1 93 ? 1.386 -5.618 -3.926 1.00 98.12 93 ALA A C 1
ATOM 740 O O . ALA A 1 93 ? 1.821 -6.386 -3.079 1.00 98.12 93 ALA A O 1
ATOM 741 N N . GLY A 1 94 ? 2.097 -4.570 -4.355 1.00 96.00 94 GLY A N 1
ATOM 742 C CA . GLY A 1 94 ? 3.434 -4.237 -3.844 1.00 96.00 94 GLY A CA 1
ATOM 743 C C . GLY A 1 94 ? 3.482 -3.020 -2.917 1.00 96.00 94 GLY A C 1
ATOM 744 O O . GLY A 1 94 ? 4.574 -2.534 -2.620 1.00 96.00 94 GLY A O 1
ATOM 745 N N . GLY A 1 95 ? 2.330 -2.444 -2.551 1.00 97.94 95 GLY A N 1
ATOM 746 C CA . GLY A 1 95 ? 2.267 -1.221 -1.743 1.00 97.94 95 GLY A CA 1
ATOM 747 C C . GLY A 1 95 ? 3.035 -0.039 -2.348 1.00 97.94 95 GLY A C 1
ATOM 748 O O . GLY A 1 95 ? 3.599 0.768 -1.614 1.00 97.94 95 GLY A O 1
ATOM 749 N N . ARG A 1 96 ? 3.108 0.064 -3.685 1.00 98.00 96 ARG A N 1
ATOM 750 C CA . ARG A 1 96 ? 3.968 1.046 -4.379 1.00 98.00 96 ARG A CA 1
ATOM 751 C C . ARG A 1 96 ? 3.521 2.503 -4.220 1.00 98.00 96 ARG A C 1
ATOM 753 O O . ARG A 1 96 ? 4.298 3.388 -4.553 1.00 98.00 96 ARG A O 1
ATOM 760 N N . GLN A 1 97 ? 2.339 2.755 -3.649 1.00 98.75 97 GLN A N 1
ATOM 761 C CA . GLN A 1 97 ? 1.896 4.099 -3.251 1.00 98.75 97 GLN A CA 1
ATOM 762 C C . GLN A 1 97 ? 2.889 4.795 -2.304 1.00 98.75 97 GLN A C 1
ATOM 764 O O . GLN A 1 97 ? 2.942 6.014 -2.275 1.00 98.75 97 GLN A O 1
ATOM 769 N N . ARG A 1 98 ? 3.718 4.042 -1.568 1.00 98.31 98 ARG A N 1
ATOM 770 C CA . ARG A 1 98 ? 4.740 4.595 -0.662 1.00 98.31 98 ARG A CA 1
ATOM 771 C C . ARG A 1 98 ? 6.024 5.083 -1.346 1.00 98.31 98 ARG A C 1
ATOM 773 O O . ARG A 1 98 ? 6.917 5.572 -0.662 1.00 98.31 98 ARG A O 1
ATOM 780 N N . PHE A 1 99 ? 6.154 4.912 -2.661 1.00 97.94 99 PHE A N 1
ATOM 781 C CA . PHE A 1 99 ? 7.361 5.253 -3.410 1.00 97.94 99 PHE A CA 1
ATOM 782 C C . PHE A 1 99 ? 7.074 6.242 -4.532 1.00 97.94 99 PHE A C 1
ATOM 784 O O . PHE A 1 99 ? 5.975 6.281 -5.088 1.00 97.94 99 PHE A O 1
ATOM 791 N N . ALA A 1 100 ? 8.109 6.980 -4.929 1.00 97.31 100 ALA A N 1
ATOM 792 C CA . ALA A 1 100 ? 8.048 7.798 -6.126 1.00 97.31 100 ALA A CA 1
ATOM 793 C C . ALA A 1 100 ? 7.759 6.927 -7.371 1.00 97.31 100 ALA A C 1
ATOM 795 O O . ALA A 1 100 ? 8.243 5.794 -7.461 1.00 97.31 100 ALA A O 1
ATOM 796 N N . PRO A 1 101 ? 7.000 7.442 -8.352 1.00 96.88 101 PRO A N 1
ATOM 797 C CA . PRO A 1 101 ? 6.385 8.773 -8.386 1.00 96.88 101 PRO A CA 1
ATOM 798 C C . PRO A 1 101 ? 4.966 8.828 -7.780 1.00 96.88 101 PRO A C 1
ATOM 800 O O . PRO A 1 101 ? 4.248 9.785 -8.037 1.00 96.88 101 PRO A O 1
ATOM 803 N N . VAL A 1 102 ? 4.510 7.783 -7.081 1.00 97.06 102 VAL A N 1
ATOM 804 C CA . VAL A 1 102 ? 3.099 7.645 -6.667 1.00 97.06 102 VAL A CA 1
ATOM 805 C C . VAL A 1 102 ? 2.797 8.337 -5.329 1.00 97.06 102 VAL A C 1
ATOM 807 O O . VAL A 1 102 ? 1.634 8.663 -5.087 1.00 97.06 102 VAL A O 1
ATOM 810 N N . ASN A 1 103 ? 3.808 8.520 -4.474 1.00 93.06 103 ASN A N 1
ATOM 811 C CA . ASN A 1 103 ? 3.673 9.107 -3.137 1.00 93.06 103 ASN A CA 1
ATOM 812 C C . ASN A 1 103 ? 3.435 10.622 -3.114 1.00 93.06 103 ASN A C 1
ATOM 814 O O . ASN A 1 103 ? 3.758 11.312 -4.105 1.00 93.06 103 ASN A O 1
#